Protein AF-A0A5E4GGN7-F1 (afdb_monomer_lite)

Foldseek 3Di:
DPVVVVVVVVVVVVLVVVLVVVCVVPVHCSVVCSVVSVVCQQQDQDQQQRDGVVCLVQLDHDDDPVCVVVPDPCRVVDDPVVVVVVSVVSVVCSVVSVVSSVVSNVVPDD

Structure (mmCIF, N/CA/C/O backbone):
data_AF-A0A5E4GGN7-F1
#
_entry.id   AF-A0A5E4GGN7-F1
#
loop_
_atom_site.group_PDB
_atom_site.id
_atom_site.type_symbol
_atom_site.label_atom_id
_atom_site.label_alt_id
_atom_site.label_comp_id
_atom_site.label_asym_id
_atom_site.label_entity_id
_atom_site.label_seq_id
_atom_site.pdbx_PDB_ins_code
_atom_site.Cartn_x
_atom_site.Cartn_y
_atom_site.Cartn_z
_atom_site.occupancy
_atom_site.B_iso_or_equiv
_atom_site.auth_seq_id
_atom_site.auth_comp_id
_atom_site.auth_asym_id
_atom_site.auth_atom_id
_atom_site.pdbx_PDB_model_num
ATOM 1 N N . HIS A 1 1 ? 18.682 1.399 17.037 1.00 49.50 1 HIS A N 1
ATOM 2 C CA . HIS A 1 1 ? 17.902 2.011 15.940 1.00 49.50 1 HIS A CA 1
ATOM 3 C C . HIS A 1 1 ? 16.575 2.560 16.465 1.00 49.50 1 HIS A C 1
ATOM 5 O O . HIS A 1 1 ? 15.607 1.813 16.525 1.00 49.50 1 HIS A O 1
ATOM 11 N N . PRO A 1 2 ? 16.519 3.838 16.876 1.00 56.75 2 PRO A N 1
ATOM 12 C CA . PRO A 1 2 ? 15.314 4.442 17.457 1.00 56.75 2 PRO A CA 1
ATOM 13 C C . PRO A 1 2 ? 14.230 4.789 16.414 1.00 56.75 2 PRO A C 1
ATOM 15 O O . PRO A 1 2 ? 13.057 4.515 16.639 1.00 56.75 2 PRO A O 1
ATOM 18 N N . GLN A 1 3 ? 14.602 5.321 15.238 1.00 56.75 3 GLN A N 1
ATOM 19 C CA . GLN A 1 3 ? 13.638 5.766 14.212 1.00 56.75 3 GLN A CA 1
ATOM 20 C C . GLN A 1 3 ? 12.756 4.648 13.629 1.00 56.75 3 GLN A C 1
ATOM 22 O O . GLN A 1 3 ? 11.554 4.853 13.463 1.00 56.75 3 GLN A O 1
ATOM 27 N N . ALA A 1 4 ? 13.322 3.472 13.331 1.00 58.41 4 ALA A N 1
ATOM 28 C CA . ALA A 1 4 ? 12.553 2.349 12.782 1.00 58.41 4 ALA A CA 1
ATOM 29 C C . ALA A 1 4 ? 11.486 1.860 13.777 1.00 58.41 4 ALA A C 1
ATOM 31 O O . ALA A 1 4 ? 10.358 1.559 13.389 1.00 58.41 4 ALA A O 1
ATOM 32 N N . ASN A 1 5 ? 11.812 1.870 15.073 1.00 71.31 5 ASN A N 1
ATOM 33 C CA . ASN A 1 5 ? 10.869 1.520 16.129 1.00 71.31 5 ASN A CA 1
ATOM 34 C C . ASN A 1 5 ? 9.719 2.531 16.209 1.00 71.31 5 ASN A C 1
ATOM 36 O O . ASN A 1 5 ? 8.561 2.133 16.263 1.00 71.31 5 ASN A O 1
ATOM 40 N N . ASN A 1 6 ? 10.020 3.826 16.098 1.00 76.31 6 ASN A N 1
ATOM 41 C CA . ASN A 1 6 ? 9.006 4.883 16.126 1.00 76.31 6 ASN A CA 1
ATOM 42 C C . ASN A 1 6 ? 8.009 4.778 14.956 1.00 76.31 6 ASN A C 1
ATOM 44 O O . ASN A 1 6 ? 6.808 4.986 15.141 1.00 76.31 6 ASN A O 1
ATOM 48 N N . GLN A 1 7 ? 8.474 4.423 13.751 1.00 74.25 7 GLN A N 1
ATOM 49 C CA . GLN A 1 7 ? 7.587 4.183 12.604 1.00 74.25 7 GLN A CA 1
ATOM 50 C C . GLN A 1 7 ? 6.692 2.958 12.830 1.00 74.25 7 GLN A C 1
ATOM 52 O O . GLN A 1 7 ? 5.478 3.037 12.631 1.00 74.25 7 GLN A O 1
ATOM 57 N N . VAL A 1 8 ? 7.263 1.847 13.307 1.00 76.44 8 VAL A N 1
ATOM 58 C CA . VAL A 1 8 ? 6.506 0.631 13.648 1.00 76.44 8 VAL A CA 1
ATOM 59 C C . VAL A 1 8 ? 5.475 0.914 14.745 1.00 76.44 8 VAL A C 1
ATOM 61 O O . VAL A 1 8 ? 4.331 0.469 14.654 1.00 76.44 8 VAL A O 1
ATOM 64 N N . GLU A 1 9 ? 5.823 1.710 15.754 1.00 82.69 9 GLU A N 1
ATOM 65 C CA . GLU A 1 9 ? 4.908 2.144 16.811 1.00 82.69 9 GLU A CA 1
ATOM 66 C C . GLU A 1 9 ? 3.756 3.001 16.275 1.00 82.69 9 GLU A C 1
ATOM 68 O O . GLU A 1 9 ? 2.602 2.788 16.662 1.00 82.69 9 GLU A O 1
ATOM 73 N N . ALA A 1 10 ? 4.029 3.925 15.348 1.00 83.06 10 ALA A N 1
ATOM 74 C CA . ALA A 1 10 ? 3.001 4.740 14.705 1.00 83.06 10 ALA A CA 1
ATOM 75 C C . ALA A 1 10 ? 2.018 3.880 13.889 1.00 83.06 10 ALA A C 1
ATOM 77 O O . ALA A 1 10 ? 0.799 4.049 14.014 1.00 83.06 10 ALA A O 1
ATOM 78 N N . VAL A 1 11 ? 2.528 2.907 13.123 1.00 80.25 11 VAL A N 1
ATOM 79 C CA .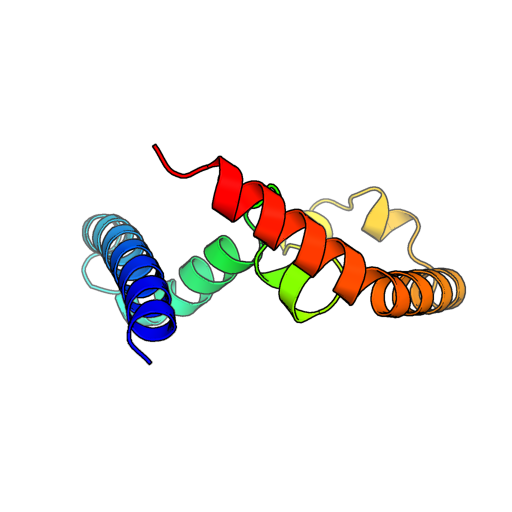 VAL A 1 11 ? 1.706 1.933 12.384 1.00 80.25 11 VAL A CA 1
ATOM 80 C C . VAL A 1 11 ? 0.878 1.083 13.347 1.00 80.25 11 VAL A C 1
ATOM 82 O O . VAL A 1 11 ? -0.338 0.979 13.187 1.00 80.25 11 VAL A O 1
ATOM 85 N N . ASN A 1 12 ? 1.492 0.553 14.406 1.00 83.62 12 ASN A N 1
ATOM 86 C CA . ASN A 1 12 ? 0.800 -0.231 15.429 1.00 83.62 12 ASN A CA 1
ATOM 87 C C . ASN A 1 12 ? -0.309 0.574 16.115 1.00 83.62 12 ASN A C 1
ATOM 89 O O . ASN A 1 12 ? -1.388 0.045 16.386 1.00 83.62 12 ASN A O 1
ATOM 93 N N . LYS A 1 13 ? -0.080 1.863 16.380 1.00 88.38 13 LYS A N 1
ATOM 94 C CA . LYS A 1 13 ? -1.080 2.759 16.971 1.00 88.38 13 LYS A CA 1
ATOM 95 C C . LYS A 1 13 ? -2.252 3.000 16.023 1.00 88.38 13 LYS A C 1
ATOM 97 O O . LYS A 1 13 ? -3.398 2.987 16.475 1.00 88.38 13 LYS A O 1
ATOM 102 N N . LEU A 1 14 ? -1.990 3.194 14.730 1.00 86.62 14 LEU A N 1
ATOM 103 C CA . LEU A 1 14 ? -3.040 3.325 13.721 1.00 86.62 14 LEU A CA 1
ATOM 104 C C . LEU A 1 14 ? -3.856 2.033 13.598 1.00 86.62 14 LEU A C 1
ATOM 106 O O . LEU A 1 14 ? -5.079 2.091 13.687 1.00 86.62 14 LEU A O 1
ATOM 110 N N . LEU A 1 15 ? -3.196 0.877 13.484 1.00 82.75 15 LEU A N 1
ATOM 111 C CA . LEU A 1 15 ? -3.863 -0.426 13.413 1.00 82.75 15 LEU A CA 1
ATOM 112 C C . LEU A 1 15 ? -4.739 -0.672 14.641 1.00 82.75 15 LEU A C 1
ATOM 114 O O . LEU A 1 15 ? -5.912 -1.003 14.497 1.00 82.75 15 LEU A O 1
ATOM 118 N N . LYS A 1 16 ? -4.217 -0.427 15.849 1.00 82.56 16 LYS A N 1
ATOM 119 C CA . LYS A 1 16 ? -4.993 -0.534 17.094 1.00 82.56 16 LYS A CA 1
ATOM 120 C C . LYS A 1 16 ? -6.229 0.369 17.088 1.00 82.56 16 LYS A C 1
ATOM 122 O O . LYS A 1 16 ? -7.286 -0.065 17.535 1.00 82.56 16 LYS A O 1
ATOM 127 N N . ARG A 1 17 ? -6.126 1.605 16.584 1.00 86.19 17 ARG A N 1
ATOM 128 C CA . ARG A 1 17 ? -7.270 2.533 16.483 1.00 86.19 17 ARG A CA 1
ATOM 129 C C . ARG A 1 17 ? -8.325 2.033 15.501 1.00 86.19 17 ARG A C 1
ATOM 131 O O . ARG A 1 17 ? -9.500 2.017 15.859 1.00 86.19 17 ARG A O 1
ATOM 138 N N . THR A 1 18 ? -7.918 1.608 14.306 1.00 82.00 18 THR A N 1
ATOM 139 C CA . THR A 1 18 ? -8.843 1.075 13.296 1.00 82.00 18 THR A CA 1
ATOM 140 C C . THR A 1 18 ? -9.529 -0.188 13.808 1.00 82.00 18 THR A C 1
ATOM 142 O O . THR A 1 18 ? -10.751 -0.268 13.784 1.00 82.00 18 THR A O 1
ATOM 145 N N . LEU A 1 19 ? -8.768 -1.120 14.391 1.00 78.44 19 LEU A N 1
ATOM 146 C CA . LEU A 1 19 ? -9.312 -2.334 15.002 1.00 78.44 19 LEU A CA 1
ATOM 147 C C . LEU A 1 19 ? -10.284 -2.023 16.137 1.00 78.44 19 LEU A C 1
ATOM 149 O O . LEU A 1 19 ? -11.330 -2.652 16.209 1.00 78.44 19 LEU A O 1
ATOM 153 N N . LYS A 1 20 ? -9.977 -1.053 17.008 1.00 79.56 20 LYS A N 1
ATOM 154 C CA . LYS A 1 20 ? -10.887 -0.653 18.088 1.00 79.56 20 LYS A CA 1
ATOM 155 C C . LYS A 1 20 ? -12.204 -0.106 17.534 1.00 79.56 20 LYS A C 1
ATOM 157 O O . LYS A 1 20 ? -13.257 -0.485 18.025 1.00 79.56 20 LYS A O 1
ATOM 162 N N . LYS A 1 21 ? -12.158 0.736 16.497 1.00 80.56 21 LYS A N 1
ATOM 163 C CA . LYS A 1 21 ? -13.364 1.272 15.847 1.00 80.56 21 LYS A CA 1
ATOM 164 C C . LYS A 1 21 ? -14.248 0.153 15.279 1.00 80.56 21 LYS A C 1
ATOM 166 O O . LYS A 1 21 ? -15.455 0.160 15.489 1.00 80.56 21 LYS A O 1
ATOM 171 N N . GLU A 1 22 ? -13.635 -0.829 14.626 1.00 73.38 22 GLU A N 1
ATOM 172 C CA . GLU A 1 22 ? -14.329 -2.004 14.086 1.00 73.38 22 GLU A CA 1
ATOM 173 C C . GLU A 1 22 ? -14.820 -2.972 15.186 1.00 73.38 22 GLU A C 1
ATOM 175 O O . GLU A 1 22 ? -15.869 -3.603 15.057 1.00 73.38 22 GLU A O 1
ATOM 180 N N . LEU A 1 23 ? -14.094 -3.068 16.305 1.00 70.25 23 LEU A N 1
ATOM 181 C CA . LEU A 1 23 ? -14.440 -3.890 17.469 1.00 70.25 23 LEU A CA 1
ATOM 182 C C . LEU A 1 23 ? -15.718 -3.402 18.161 1.00 70.25 23 LEU A C 1
ATOM 184 O O . LEU A 1 23 ? -16.573 -4.230 18.479 1.00 70.25 23 LEU A O 1
ATOM 188 N N . GLU A 1 24 ? -15.847 -2.084 18.354 1.00 72.88 24 GLU A N 1
ATOM 189 C CA . GLU A 1 24 ? -17.072 -1.449 18.866 1.00 72.88 24 GLU A CA 1
ATOM 190 C C . GLU A 1 24 ? -18.261 -1.723 17.932 1.00 72.88 24 GLU A C 1
ATOM 192 O O . GLU A 1 24 ? -19.374 -1.977 18.389 1.00 72.88 24 GLU A O 1
ATOM 197 N N . ALA A 1 25 ? -18.021 -1.761 16.617 1.00 69.06 25 ALA A N 1
ATOM 198 C CA . ALA A 1 25 ? -19.054 -2.052 15.628 1.00 69.06 25 ALA A CA 1
ATOM 199 C C . ALA A 1 25 ? -19.462 -3.541 15.574 1.00 69.06 25 ALA A C 1
ATOM 201 O O . ALA A 1 25 ? -20.610 -3.844 15.246 1.00 69.06 25 ALA A O 1
ATOM 202 N N . LYS A 1 26 ? -18.556 -4.488 15.884 1.00 67.81 26 LYS A N 1
ATOM 203 C CA . LYS A 1 26 ? -18.775 -5.938 15.667 1.00 67.81 26 LYS A CA 1
ATOM 204 C C . LYS A 1 26 ? -18.583 -6.855 16.891 1.00 67.81 26 LYS A C 1
ATOM 206 O O . LYS A 1 26 ? -18.315 -8.044 16.718 1.00 67.81 26 LYS A O 1
ATOM 211 N N . LYS A 1 27 ? -18.760 -6.357 18.124 1.00 70.38 27 LYS A N 1
ATOM 212 C CA . LYS A 1 27 ? -18.841 -7.154 19.380 1.00 70.38 27 LYS A CA 1
ATOM 213 C C . LYS A 1 27 ? -17.749 -8.236 19.556 1.00 70.38 27 LYS A C 1
ATOM 215 O O . LYS A 1 27 ? -18.058 -9.369 19.917 1.00 70.38 27 LYS A O 1
ATOM 220 N N . GLY A 1 28 ? -16.471 -7.936 19.314 1.00 68.62 28 GLY A N 1
ATOM 221 C CA . GLY A 1 28 ? -15.387 -8.891 19.636 1.00 68.62 28 GLY A CA 1
ATOM 222 C C . GLY A 1 28 ? -14.724 -9.620 18.461 1.00 68.62 28 GLY A C 1
ATOM 223 O O . GLY A 1 28 ? -13.781 -10.374 18.680 1.00 68.62 28 GLY A O 1
ATOM 224 N N . ALA A 1 29 ? -15.150 -9.397 17.215 1.00 77.44 29 ALA A N 1
ATOM 225 C CA . ALA A 1 29 ? -14.668 -10.141 16.041 1.00 77.44 29 ALA A CA 1
ATOM 226 C C . ALA A 1 29 ? -13.292 -9.695 15.480 1.00 77.44 29 ALA A C 1
ATOM 228 O O . ALA A 1 29 ? -13.038 -9.851 14.285 1.00 77.44 29 ALA A O 1
ATOM 229 N N . TRP A 1 30 ? -12.393 -9.143 16.304 1.00 75.31 30 TRP A N 1
ATOM 230 C CA . TRP A 1 30 ? -11.145 -8.514 15.834 1.00 75.31 30 TRP A CA 1
ATOM 231 C C . TRP A 1 30 ? -10.263 -9.439 14.988 1.00 75.31 30 TRP A C 1
ATOM 233 O O . TRP A 1 30 ? -9.693 -8.988 14.002 1.00 75.31 30 TRP A O 1
ATOM 243 N N . SER A 1 31 ? -10.173 -10.728 15.324 1.00 80.00 31 SER A N 1
ATOM 244 C CA . SER A 1 31 ? -9.366 -11.696 14.571 1.00 80.00 31 SER A CA 1
ATOM 245 C C . SER A 1 31 ? -9.912 -11.942 13.164 1.00 80.00 31 SER A C 1
ATOM 247 O O . SER A 1 31 ? -9.139 -12.188 12.244 1.00 80.00 31 SER A O 1
ATOM 249 N N . LYS A 1 32 ? -11.233 -11.815 12.982 1.00 82.25 32 LYS A N 1
ATOM 250 C CA . LYS A 1 32 ? -11.894 -11.918 11.675 1.00 82.25 32 LYS A CA 1
ATOM 251 C C . LYS A 1 32 ? -11.709 -10.651 10.838 1.00 82.25 32 LYS A C 1
ATOM 253 O O . LYS A 1 32 ? -11.607 -10.750 9.626 1.00 82.25 32 LYS A O 1
ATOM 258 N N . LEU A 1 33 ? -11.632 -9.482 11.479 1.00 83.12 33 LEU A N 1
ATOM 259 C CA . LEU A 1 33 ? -11.499 -8.181 10.804 1.00 83.12 33 LEU A CA 1
ATOM 260 C C . LEU A 1 33 ? -10.044 -7.752 10.584 1.00 83.12 33 LEU A C 1
ATOM 262 O O . LEU A 1 33 ? -9.771 -6.896 9.748 1.00 83.12 33 LEU A O 1
ATOM 266 N N . LEU A 1 34 ? -9.091 -8.338 11.309 1.00 84.00 34 LEU A N 1
ATOM 267 C CA . LEU A 1 34 ? -7.675 -7.998 11.194 1.00 84.00 34 LEU A CA 1
ATOM 268 C C . LEU A 1 34 ? -7.135 -8.120 9.756 1.00 84.00 34 LEU A C 1
ATOM 270 O O . LEU A 1 34 ? -6.464 -7.182 9.320 1.00 84.00 34 LEU A O 1
ATOM 274 N N . PRO A 1 35 ? -7.430 -9.189 8.990 1.00 87.12 35 PRO A N 1
ATOM 275 C CA . PRO A 1 35 ? -7.010 -9.273 7.593 1.00 87.12 35 PRO A CA 1
ATOM 276 C C . PRO A 1 35 ? -7.583 -8.140 6.733 1.00 87.12 35 PRO A C 1
ATOM 278 O O . PRO A 1 35 ? -6.849 -7.550 5.943 1.00 87.12 35 PRO A O 1
ATOM 281 N N . GLU A 1 36 ? -8.857 -7.788 6.925 1.00 84.75 36 GLU A N 1
ATOM 282 C CA . GLU A 1 36 ? -9.532 -6.716 6.181 1.00 84.75 36 GLU A CA 1
ATOM 283 C C . GLU A 1 36 ? -8.919 -5.344 6.493 1.00 84.75 36 GLU A C 1
ATOM 285 O O . GLU A 1 36 ? -8.599 -4.576 5.587 1.00 84.75 36 GLU A O 1
ATOM 290 N N . VAL A 1 37 ? -8.668 -5.058 7.774 1.00 86.31 37 VAL A N 1
ATOM 291 C CA . VAL A 1 37 ? -8.037 -3.805 8.215 1.00 86.31 37 VAL A CA 1
ATOM 292 C C . VAL A 1 37 ? -6.605 -3.689 7.694 1.00 86.31 37 VAL A C 1
ATOM 294 O O . VAL A 1 37 ? -6.195 -2.615 7.249 1.00 86.31 37 VAL A O 1
ATOM 297 N N . LEU A 1 38 ? -5.836 -4.780 7.718 1.00 88.69 38 LEU A N 1
ATOM 298 C CA . LEU A 1 38 ? -4.489 -4.803 7.148 1.00 88.69 38 LEU A CA 1
ATOM 299 C C . LEU A 1 38 ? -4.518 -4.606 5.631 1.00 88.69 38 LEU A C 1
ATOM 301 O O . LEU A 1 38 ? -3.668 -3.892 5.099 1.00 88.69 38 LEU A O 1
ATOM 305 N N . TRP A 1 39 ? -5.491 -5.199 4.939 1.00 89.31 39 TRP A N 1
ATOM 306 C CA . TRP A 1 39 ? -5.666 -5.023 3.501 1.00 89.31 39 TRP A CA 1
ATOM 307 C C . TRP A 1 39 ? -5.999 -3.573 3.147 1.00 89.31 39 TRP A C 1
ATOM 309 O O . TRP A 1 39 ? -5.310 -2.968 2.325 1.00 89.31 39 TRP A O 1
ATOM 319 N N . ALA A 1 40 ? -6.977 -2.980 3.835 1.00 89.81 40 ALA A N 1
ATOM 320 C CA . ALA A 1 40 ? -7.316 -1.571 3.686 1.00 89.81 40 ALA A CA 1
ATOM 321 C C . ALA A 1 40 ? -6.105 -0.677 3.982 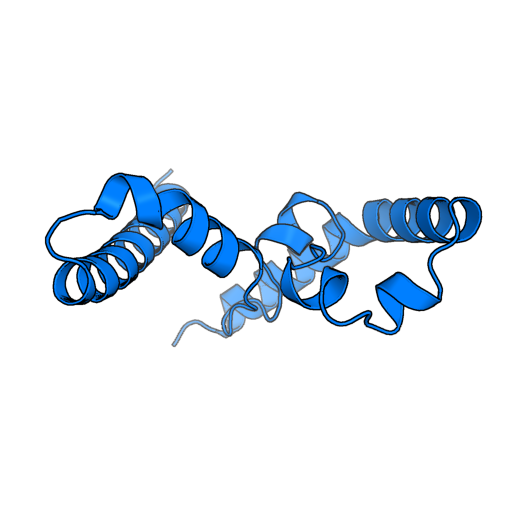1.00 89.81 40 ALA A C 1
ATOM 323 O O . ALA A 1 40 ? -5.824 0.257 3.234 1.00 89.81 40 ALA A O 1
ATOM 324 N N . TYR A 1 41 ? -5.324 -0.990 5.025 1.00 90.25 41 TYR A N 1
ATOM 325 C CA . TYR A 1 41 ? -4.104 -0.245 5.317 1.00 90.25 41 TYR A CA 1
ATOM 326 C C . TYR A 1 41 ? -3.087 -0.326 4.165 1.00 90.25 41 TYR A C 1
ATOM 328 O O . TYR A 1 41 ? -2.494 0.685 3.793 1.00 90.25 41 TYR A O 1
ATOM 336 N N . ARG A 1 42 ? -2.891 -1.504 3.574 1.00 91.88 42 ARG A N 1
ATOM 337 C CA . ARG A 1 42 ? -1.929 -1.696 2.481 1.00 91.88 42 ARG A CA 1
ATOM 338 C C . ARG A 1 42 ? -2.352 -1.015 1.178 1.00 91.88 42 ARG A C 1
ATOM 340 O 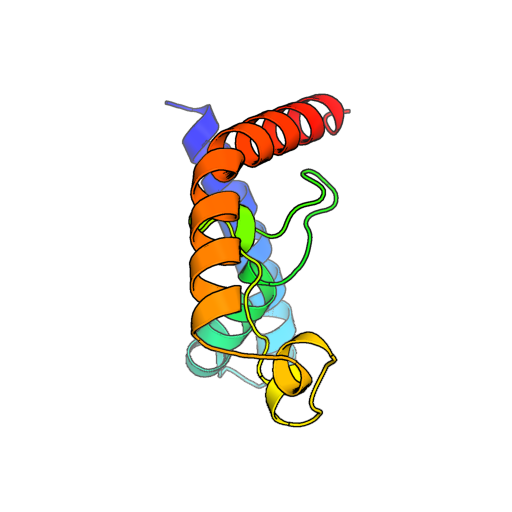O . ARG A 1 42 ? -1.474 -0.535 0.476 1.00 91.88 42 ARG A O 1
ATOM 347 N N . CYS A 1 43 ? -3.652 -0.930 0.897 1.00 92.00 43 CYS A N 1
ATOM 348 C CA . CYS A 1 43 ? -4.185 -0.411 -0.372 1.00 92.00 43 CYS A CA 1
ATOM 349 C C . CYS A 1 43 ? -4.687 1.043 -0.304 1.00 92.00 43 CYS A C 1
ATOM 351 O O . CYS A 1 43 ? -5.275 1.526 -1.263 1.00 92.00 43 CYS A O 1
ATOM 353 N N . THR A 1 44 ? -4.520 1.735 0.829 1.00 91.38 44 THR A N 1
ATOM 354 C CA . THR A 1 44 ? -4.920 3.148 0.969 1.00 91.38 44 THR A CA 1
ATOM 355 C C . THR A 1 44 ? -3.694 4.046 0.927 1.00 91.38 44 THR A C 1
ATOM 357 O O . THR A 1 44 ? -2.743 3.823 1.685 1.00 91.38 44 THR A O 1
ATOM 360 N N . GLU A 1 45 ? -3.751 5.083 0.090 1.00 92.56 45 GLU A N 1
ATOM 361 C CA . GLU A 1 45 ? -2.710 6.102 -0.030 1.00 92.56 45 GLU A CA 1
ATOM 362 C C . GLU A 1 45 ? -2.471 6.796 1.317 1.00 92.56 45 GLU A C 1
ATOM 364 O O . GLU A 1 45 ? -3.398 7.090 2.082 1.00 92.56 45 GLU A O 1
ATOM 369 N N . ARG A 1 46 ? -1.203 7.047 1.640 1.00 92.38 46 ARG A N 1
ATOM 370 C CA . ARG A 1 46 ? -0.824 7.778 2.849 1.00 92.38 46 ARG A CA 1
ATOM 371 C C . ARG A 1 46 ? -0.568 9.229 2.496 1.00 92.38 46 ARG A C 1
ATOM 373 O O . ARG A 1 46 ? 0.328 9.513 1.717 1.00 92.38 46 ARG A O 1
ATOM 380 N N . THR A 1 47 ? -1.251 10.153 3.165 1.00 89.31 47 THR A N 1
ATOM 381 C CA . THR A 1 47 ? -1.041 11.602 2.980 1.00 89.31 47 THR A CA 1
ATOM 382 C C . THR A 1 47 ? 0.415 12.033 3.166 1.00 89.31 47 THR A C 1
ATOM 384 O O . THR A 1 47 ? 0.859 12.980 2.527 1.00 89.31 47 THR A O 1
ATOM 387 N N . SER A 1 48 ? 1.163 11.324 4.015 1.00 87.50 48 SER A N 1
ATOM 388 C CA . SER A 1 48 ? 2.570 11.599 4.299 1.00 87.50 48 SER A CA 1
ATOM 389 C C . SER A 1 48 ? 3.534 11.170 3.194 1.00 87.50 48 SER A C 1
ATOM 391 O O . SER A 1 48 ? 4.606 11.745 3.090 1.00 87.50 48 SER A O 1
ATOM 393 N N . THR A 1 49 ? 3.204 10.146 2.403 1.00 90.50 49 THR A N 1
ATOM 394 C CA . THR A 1 49 ? 4.093 9.626 1.342 1.00 90.50 49 THR A CA 1
ATOM 395 C C . THR A 1 49 ? 3.522 9.802 -0.062 1.00 90.50 49 THR A C 1
ATOM 397 O O . THR A 1 49 ? 4.278 9.697 -1.021 1.00 90.50 49 THR A O 1
ATOM 400 N N . ARG A 1 50 ? 2.216 10.085 -0.172 1.00 91.94 50 ARG A N 1
ATOM 401 C CA . ARG A 1 50 ? 1.401 10.101 -1.402 1.00 91.94 50 ARG A CA 1
ATOM 402 C C . ARG A 1 50 ? 1.383 8.783 -2.174 1.00 91.94 50 ARG A C 1
ATOM 404 O O . ARG A 1 50 ? 1.129 8.743 -3.366 1.00 91.94 50 ARG A O 1
ATOM 411 N N . GLU A 1 51 ? 1.665 7.699 -1.464 1.00 92.94 51 GLU A N 1
ATOM 412 C CA . GLU A 1 51 ? 1.825 6.355 -2.016 1.00 92.94 51 GLU A CA 1
ATOM 413 C C . GLU A 1 51 ? 1.095 5.349 -1.126 1.00 92.94 51 GLU A C 1
ATOM 415 O O . GLU A 1 51 ? 0.881 5.601 0.073 1.00 92.94 51 GLU A O 1
ATOM 420 N N . THR A 1 52 ? 0.726 4.193 -1.678 1.00 94.56 52 THR A N 1
ATOM 421 C CA . THR A 1 52 ? 0.197 3.088 -0.875 1.00 94.56 52 THR A CA 1
ATOM 422 C C . THR A 1 52 ? 1.344 2.272 -0.262 1.00 94.56 52 THR A C 1
ATOM 424 O O . THR A 1 52 ? 2.398 2.091 -0.872 1.00 94.56 52 THR A O 1
ATOM 427 N N . PRO A 1 53 ? 1.191 1.715 0.955 1.00 94.19 53 PRO A N 1
ATOM 428 C CA . PRO A 1 53 ? 2.211 0.816 1.498 1.00 94.19 53 PRO A CA 1
ATOM 429 C C . PRO A 1 53 ? 2.462 -0.423 0.623 1.00 94.19 53 PRO A C 1
ATOM 431 O O . PRO A 1 53 ? 3.553 -0.987 0.666 1.00 94.19 53 PRO A O 1
ATOM 434 N N . TYR A 1 54 ? 1.462 -0.865 -0.150 1.00 93.00 54 TYR A N 1
ATOM 435 C CA . TYR A 1 54 ? 1.609 -1.982 -1.079 1.00 93.00 54 TYR A CA 1
ATOM 436 C C . TYR A 1 54 ? 2.492 -1.614 -2.283 1.00 93.00 54 TYR A C 1
ATOM 438 O O . TYR A 1 54 ? 3.410 -2.381 -2.587 1.00 93.00 54 TYR A O 1
ATOM 446 N N . SER A 1 55 ? 2.296 -0.439 -2.904 1.00 93.50 55 SER A N 1
ATOM 447 C CA . SER A 1 55 ? 3.133 0.018 -4.026 1.00 93.50 55 SER A CA 1
ATOM 448 C C . SER A 1 55 ? 4.600 0.155 -3.622 1.00 93.50 55 SER A C 1
ATOM 450 O O . SER A 1 55 ? 5.482 -0.326 -4.326 1.00 93.50 55 SER A O 1
ATOM 452 N N . LEU A 1 56 ? 4.881 0.684 -2.429 1.00 93.62 56 LEU A N 1
ATOM 453 C CA . LEU A 1 56 ? 6.253 0.817 -1.921 1.00 93.62 56 LEU A CA 1
ATOM 454 C C . LEU A 1 56 ? 6.932 -0.529 -1.620 1.00 93.62 56 LEU A C 1
ATOM 456 O O . LEU A 1 56 ? 8.163 -0.638 -1.671 1.00 93.62 56 LEU A O 1
ATOM 460 N N . ALA A 1 57 ? 6.156 -1.566 -1.302 1.00 91.00 57 ALA A N 1
ATOM 461 C CA . ALA A 1 57 ? 6.681 -2.903 -1.048 1.00 91.00 57 ALA A CA 1
ATOM 462 C C . ALA A 1 57 ? 6.940 -3.680 -2.349 1.00 91.00 57 ALA A C 1
ATOM 464 O O . ALA A 1 57 ? 7.991 -4.309 -2.473 1.00 91.00 57 ALA A O 1
ATOM 465 N N . PHE A 1 58 ? 6.009 -3.617 -3.306 1.00 88.69 58 PHE A N 1
ATOM 466 C CA . PHE A 1 58 ? 5.969 -4.516 -4.466 1.00 88.69 58 PHE A CA 1
ATOM 467 C C . PHE A 1 58 ? 6.109 -3.823 -5.830 1.00 88.69 58 PHE A C 1
ATOM 469 O O . PHE A 1 58 ? 6.086 -4.500 -6.853 1.00 88.69 58 PHE A O 1
ATOM 476 N N . GLY A 1 59 ? 6.231 -2.497 -5.872 1.00 89.06 59 GLY A N 1
ATOM 477 C CA . GLY A 1 59 ? 6.387 -1.710 -7.101 1.00 89.06 59 GLY A CA 1
ATOM 478 C C . GLY A 1 59 ? 5.095 -1.409 -7.855 1.00 89.06 59 GLY A C 1
ATOM 479 O O . GLY A 1 59 ? 5.096 -0.572 -8.751 1.00 89.06 59 GLY A O 1
ATOM 480 N N . VAL A 1 60 ? 3.980 -2.048 -7.502 1.00 91.06 60 VAL A N 1
ATOM 481 C CA . VAL A 1 60 ? 2.696 -1.906 -8.201 1.00 91.06 60 VAL A CA 1
ATOM 482 C C . VAL A 1 60 ? 1.542 -1.778 -7.224 1.00 91.06 60 VAL A C 1
ATOM 484 O O . VAL A 1 60 ? 1.614 -2.282 -6.108 1.00 91.06 60 VAL A O 1
ATOM 487 N N . GLU A 1 61 ? 0.454 -1.149 -7.660 1.00 91.00 61 GLU A N 1
ATOM 488 C CA . GLU A 1 61 ? -0.780 -1.070 -6.881 1.00 91.00 61 GLU A CA 1
ATOM 489 C C . GLU A 1 61 ? -1.502 -2.416 -6.800 1.00 91.00 61 GLU A C 1
ATOM 491 O O . GLU A 1 61 ? -1.651 -3.126 -7.802 1.00 91.00 61 GLU A O 1
ATOM 496 N N . ALA A 1 62 ? -2.027 -2.737 -5.617 1.00 90.44 62 ALA A N 1
ATOM 497 C CA . ALA A 1 62 ? -2.862 -3.918 -5.439 1.00 90.44 62 ALA A CA 1
ATOM 498 C C . ALA A 1 62 ? -4.135 -3.817 -6.299 1.00 90.44 62 ALA A C 1
ATOM 500 O O . ALA A 1 62 ? -4.652 -2.728 -6.559 1.00 90.44 62 ALA A O 1
ATOM 501 N N . ILE A 1 63 ? -4.656 -4.964 -6.738 1.00 87.50 63 ILE A N 1
ATOM 502 C CA . ILE A 1 63 ? -6.029 -5.041 -7.247 1.00 87.50 63 ILE A C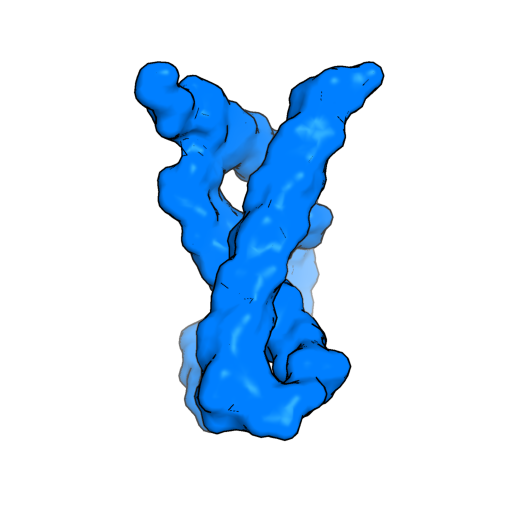A 1
ATOM 503 C C . ILE A 1 63 ? -6.932 -5.249 -6.038 1.00 87.50 63 ILE A C 1
ATOM 505 O O . ILE A 1 63 ? -6.810 -6.259 -5.339 1.00 87.50 63 ILE A O 1
ATOM 509 N N . ILE A 1 64 ? -7.816 -4.295 -5.756 1.00 85.69 64 ILE A N 1
ATOM 510 C CA . ILE A 1 64 ? -8.742 -4.428 -4.625 1.00 85.69 64 ILE A CA 1
ATOM 511 C C . ILE A 1 64 ? -9.948 -5.291 -5.034 1.00 85.69 64 ILE A C 1
ATOM 513 O O . ILE A 1 64 ? -10.391 -5.217 -6.179 1.00 85.69 64 ILE A O 1
ATOM 517 N N . PRO A 1 65 ? -10.533 -6.091 -4.120 1.00 81.25 65 PRO A N 1
ATOM 518 C CA . PRO A 1 65 ? -11.622 -7.014 -4.460 1.00 81.25 65 PRO A CA 1
ATOM 519 C C . PRO A 1 65 ? -12.818 -6.368 -5.177 1.00 81.25 65 PRO A C 1
ATOM 521 O O . PRO A 1 65 ? -13.447 -6.999 -6.024 1.00 81.25 65 PRO A O 1
ATOM 524 N N . VAL A 1 66 ? -13.112 -5.097 -4.885 1.00 83.25 66 VAL A N 1
ATOM 525 C CA . VAL A 1 66 ? -14.189 -4.360 -5.562 1.00 83.25 66 VAL A CA 1
ATOM 526 C C . VAL A 1 66 ? -13.911 -4.140 -7.052 1.00 83.25 66 VAL A C 1
ATOM 528 O O . VAL A 1 66 ? -14.855 -4.166 -7.829 1.00 83.25 66 VAL A O 1
ATOM 531 N N . GLU A 1 67 ? -12.649 -4.018 -7.480 1.00 83.81 67 GLU A N 1
ATOM 532 C CA . GLU A 1 67 ? -12.296 -3.903 -8.906 1.00 83.81 67 GLU A CA 1
ATOM 533 C C . GLU A 1 67 ? -12.550 -5.200 -9.676 1.00 83.81 67 GLU A C 1
ATOM 535 O O . GLU A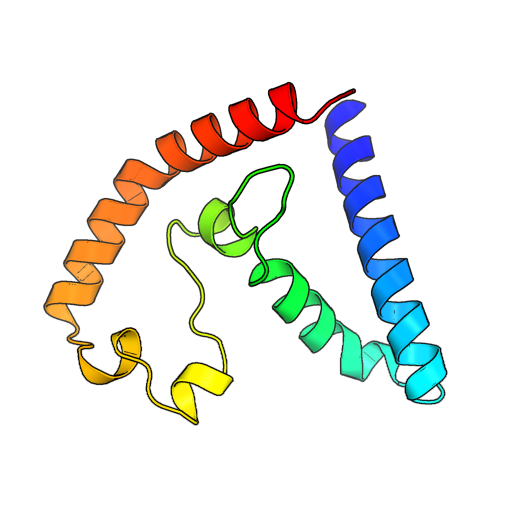 1 67 ? -12.709 -5.166 -10.890 1.00 83.81 67 GLU A O 1
ATOM 540 N N . VAL A 1 68 ? -12.579 -6.345 -8.989 1.00 81.81 68 VAL A N 1
ATOM 541 C CA . VAL A 1 68 ? -12.903 -7.640 -9.603 1.00 81.81 68 VAL A CA 1
ATOM 542 C C . VAL A 1 68 ? -14.416 -7.799 -9.739 1.00 81.81 68 VAL A C 1
ATOM 544 O O . VAL A 1 68 ? -14.896 -8.257 -10.771 1.00 81.81 68 VAL A O 1
ATOM 547 N N . GLY A 1 69 ? -15.174 -7.400 -8.711 1.00 86.31 69 GLY A N 1
ATOM 548 C CA . GLY A 1 69 ? -16.641 -7.420 -8.745 1.00 86.31 69 GLY A CA 1
ATOM 549 C C . GLY A 1 69 ? -17.247 -6.354 -9.666 1.00 86.31 69 GLY A C 1
ATOM 550 O O . GLY A 1 69 ? -18.297 -6.580 -10.261 1.00 86.31 69 GLY A O 1
ATOM 551 N N . VAL A 1 70 ? -16.574 -5.209 -9.804 1.00 89.94 70 VAL A N 1
ATOM 552 C CA . VAL A 1 70 ? -16.910 -4.116 -10.724 1.00 89.94 70 VAL A CA 1
ATOM 553 C C . VAL A 1 70 ? -15.669 -3.836 -11.578 1.00 89.94 70 VAL A C 1
ATOM 555 O O . VAL A 1 70 ? -14.810 -3.058 -11.153 1.00 89.94 70 VAL A O 1
ATOM 558 N N . PRO A 1 71 ? -15.550 -4.477 -12.759 1.00 86.81 71 PRO A N 1
ATOM 559 C CA . PRO A 1 71 ? -14.340 -4.443 -13.573 1.00 86.81 71 PRO A CA 1
ATOM 560 C C . PRO A 1 71 ? -13.868 -3.020 -13.875 1.00 86.81 71 PRO A C 1
ATOM 562 O O . PRO A 1 71 ? -14.496 -2.286 -14.644 1.00 86.81 71 PRO A O 1
ATOM 565 N N . THR A 1 72 ? -12.736 -2.627 -13.289 1.00 88.50 72 THR A N 1
ATOM 566 C CA . THR A 1 72 ? -12.085 -1.358 -13.634 1.00 88.50 72 THR A CA 1
ATOM 567 C C . THR A 1 72 ? -11.381 -1.457 -14.981 1.00 88.50 72 THR A C 1
ATOM 569 O O . THR A 1 72 ? -11.181 -2.539 -15.534 1.00 88.50 72 THR A O 1
ATOM 572 N N . HIS A 1 73 ? -10.946 -0.317 -15.526 1.00 88.00 73 HIS A N 1
ATOM 573 C CA . HIS A 1 73 ? -10.155 -0.297 -16.759 1.00 88.00 73 HIS A CA 1
ATOM 574 C C . HIS A 1 73 ? -8.906 -1.197 -16.662 1.00 88.00 73 HIS A C 1
ATOM 576 O O . HIS A 1 73 ? -8.539 -1.841 -17.644 1.00 88.00 73 HIS A O 1
ATOM 582 N N . ARG A 1 74 ? -8.281 -1.284 -15.477 1.00 87.25 74 ARG A N 1
ATOM 583 C CA . ARG A 1 74 ? -7.142 -2.179 -15.211 1.00 87.25 74 ARG A CA 1
ATOM 584 C C . ARG A 1 74 ? -7.504 -3.645 -15.462 1.00 87.25 74 ARG A C 1
ATOM 586 O O . ARG A 1 74 ? -6.743 -4.346 -16.118 1.00 87.25 74 ARG A O 1
ATOM 593 N N . VAL A 1 75 ? -8.670 -4.081 -14.982 1.00 89.44 75 VAL A N 1
ATOM 594 C CA . VAL A 1 75 ? -9.168 -5.455 -15.154 1.00 89.44 75 VAL A CA 1
ATOM 595 C C . VAL A 1 75 ? -9.603 -5.703 -16.599 1.00 89.44 75 VAL A C 1
ATOM 597 O O . VAL A 1 75 ? -9.200 -6.693 -17.200 1.00 89.44 75 VAL A O 1
ATOM 600 N N . ASN A 1 76 ? -10.351 -4.773 -17.198 1.00 90.81 76 ASN A N 1
ATOM 601 C CA . ASN A 1 76 ? -10.885 -4.927 -18.557 1.00 90.81 76 ASN A CA 1
ATOM 602 C C . ASN A 1 76 ? -9.804 -4.969 -19.644 1.00 90.81 76 ASN A C 1
ATOM 604 O O . ASN A 1 76 ? -9.985 -5.621 -20.668 1.00 90.81 76 ASN A O 1
ATOM 608 N N . ARG A 1 77 ? -8.690 -4.257 -19.448 1.00 89.19 77 ARG A N 1
ATOM 609 C CA . ARG A 1 77 ? -7.598 -4.160 -20.429 1.00 89.19 77 ARG A CA 1
ATOM 610 C C . ARG A 1 77 ? -6.409 -5.061 -20.093 1.00 89.19 77 ARG A C 1
ATOM 612 O O . ARG A 1 77 ? -5.345 -4.932 -20.700 1.00 89.19 77 ARG A O 1
ATOM 619 N N . TYR A 1 78 ? -6.572 -5.958 -19.123 1.00 89.44 78 TYR A N 1
ATOM 620 C CA . TYR A 1 78 ? -5.518 -6.874 -18.723 1.00 89.44 78 TYR A CA 1
ATOM 621 C C . TYR A 1 78 ? -5.108 -7.774 -19.894 1.00 89.44 78 TYR A C 1
ATOM 623 O O . TYR A 1 78 ? -5.927 -8.473 -20.489 1.00 89.44 78 TYR A O 1
ATOM 631 N N . THR A 1 79 ? -3.810 -7.801 -20.187 1.00 93.75 79 THR A N 1
ATOM 632 C CA . THR A 1 79 ? -3.203 -8.851 -21.007 1.00 93.75 79 THR A CA 1
ATOM 633 C C . THR A 1 79 ? -1.910 -9.306 -20.334 1.00 93.75 79 THR A C 1
ATOM 635 O O . THR A 1 79 ? -1.177 -8.456 -19.817 1.00 93.75 79 THR A O 1
ATOM 638 N N . PRO A 1 80 ? -1.580 -10.612 -20.345 1.00 92.12 80 PRO A N 1
ATOM 639 C CA . PRO A 1 80 ? -0.384 -11.112 -19.670 1.00 92.12 80 PRO A CA 1
ATOM 640 C C . PRO A 1 80 ? 0.901 -10.423 -20.139 1.00 92.12 80 PRO A C 1
ATOM 642 O O . PRO A 1 80 ? 1.732 -10.049 -19.319 1.00 92.12 80 PRO A O 1
ATOM 645 N N . LYS A 1 81 ? 1.034 -10.192 -21.451 1.00 92.88 81 LYS A N 1
ATOM 646 C CA . LYS A 1 81 ? 2.217 -9.559 -22.044 1.00 92.88 81 LYS A CA 1
ATOM 647 C C . LYS A 1 81 ? 2.422 -8.129 -21.536 1.00 92.88 81 LYS A C 1
ATOM 649 O O . LYS A 1 81 ? 3.481 -7.824 -21.000 1.00 92.88 81 LYS A O 1
ATOM 654 N N . VAL A 1 82 ? 1.397 -7.281 -21.651 1.00 89.06 82 VAL A N 1
ATOM 655 C CA . VAL A 1 82 ? 1.478 -5.879 -21.209 1.00 89.06 82 VAL A CA 1
ATOM 656 C C . VAL A 1 82 ? 1.661 -5.796 -19.695 1.00 89.06 82 VAL A C 1
ATOM 658 O O . VAL A 1 82 ? 2.415 -4.957 -19.220 1.00 89.06 82 VAL A O 1
ATOM 661 N N . ASN A 1 83 ? 1.026 -6.690 -18.931 1.00 89.69 83 ASN A N 1
ATOM 662 C CA . ASN A 1 83 ? 1.195 -6.738 -17.483 1.00 89.69 83 ASN A CA 1
ATOM 663 C C . ASN A 1 83 ? 2.638 -7.071 -17.077 1.00 89.69 83 ASN A C 1
ATOM 665 O O . ASN A 1 83 ? 3.156 -6.455 -16.155 1.00 89.69 83 ASN A O 1
ATOM 669 N N . VAL A 1 84 ? 3.291 -8.024 -17.753 1.00 91.19 84 VAL A N 1
ATOM 670 C CA . VAL A 1 84 ? 4.701 -8.353 -17.487 1.00 91.19 84 VAL A CA 1
ATOM 671 C C . VAL A 1 84 ? 5.605 -7.169 -17.821 1.00 91.19 84 VAL A C 1
ATOM 673 O O . VAL A 1 84 ? 6.431 -6.800 -16.995 1.00 91.19 84 VAL A O 1
ATOM 676 N N . GLU A 1 85 ? 5.415 -6.536 -18.980 1.00 89.81 85 GLU A N 1
ATOM 677 C CA . GLU A 1 85 ? 6.197 -5.359 -19.384 1.00 89.81 85 GLU A CA 1
ATOM 678 C C . GLU A 1 85 ? 6.035 -4.196 -18.388 1.00 89.81 85 GLU A C 1
ATOM 680 O O . GLU A 1 85 ? 7.024 -3.614 -17.941 1.00 89.81 85 GLU A O 1
ATOM 685 N N . GLN A 1 86 ? 4.797 -3.899 -17.977 1.00 87.19 86 GLN A N 1
ATOM 686 C CA . GLN A 1 86 ? 4.503 -2.878 -16.968 1.00 87.19 86 GLN A CA 1
ATOM 687 C C . GLN A 1 86 ? 5.096 -3.235 -15.606 1.00 87.19 86 GLN A C 1
ATOM 689 O O . GLN A 1 86 ? 5.706 -2.382 -14.973 1.00 87.19 86 GLN A O 1
ATOM 694 N N . PHE A 1 87 ? 4.969 -4.490 -15.170 1.00 88.50 87 PHE A N 1
ATOM 695 C CA . PHE A 1 87 ? 5.537 -4.949 -13.906 1.00 88.50 87 PHE A CA 1
ATOM 696 C C . PHE A 1 87 ? 7.066 -4.831 -13.901 1.00 88.50 87 PHE A C 1
ATOM 698 O O . PHE A 1 87 ? 7.641 -4.362 -12.923 1.00 88.50 87 PHE A O 1
ATOM 705 N N . SER A 1 88 ? 7.735 -5.189 -15.001 1.00 91.69 88 SER A N 1
ATOM 706 C CA . SER A 1 88 ? 9.182 -5.012 -15.142 1.00 91.69 88 SER A CA 1
ATOM 707 C C . SER A 1 88 ? 9.594 -3.545 -15.039 1.00 91.69 88 SER A C 1
ATOM 709 O O . SER A 1 88 ? 10.540 -3.238 -14.317 1.00 91.69 88 SER A O 1
ATOM 711 N N . LEU A 1 89 ? 8.873 -2.635 -15.700 1.00 90.25 89 LEU A N 1
ATOM 712 C CA . LEU A 1 89 ? 9.132 -1.198 -15.590 1.00 90.25 89 LEU A CA 1
ATOM 713 C C . LEU A 1 89 ? 8.918 -0.695 -14.155 1.00 90.25 89 LEU A C 1
ATOM 715 O O . LEU A 1 89 ? 9.785 -0.026 -13.598 1.00 90.25 89 LEU A O 1
ATOM 719 N N . SER A 1 90 ? 7.802 -1.070 -13.534 1.00 90.88 90 SER A N 1
ATOM 720 C CA . SER A 1 90 ? 7.489 -0.750 -12.140 1.00 90.88 90 SER A CA 1
ATOM 721 C C . SER A 1 90 ? 8.569 -1.223 -11.167 1.00 90.88 90 SER A C 1
ATOM 723 O O . SER A 1 90 ? 8.925 -0.495 -10.247 1.00 90.88 90 SER A O 1
ATOM 725 N N . MET A 1 91 ? 9.141 -2.409 -11.383 1.00 91.06 91 MET A N 1
ATOM 726 C CA . MET A 1 91 ? 10.238 -2.924 -10.560 1.00 91.06 91 MET A CA 1
ATOM 727 C C . MET A 1 91 ? 11.524 -2.105 -10.698 1.00 91.06 91 MET A C 1
ATOM 729 O O . MET A 1 91 ? 12.236 -1.939 -9.711 1.00 91.06 91 MET A O 1
ATOM 733 N N . VAL A 1 92 ? 11.818 -1.581 -11.892 1.00 93.44 92 VAL A N 1
ATOM 734 C CA . VAL A 1 92 ? 12.979 -0.703 -12.116 1.00 93.44 92 VAL A CA 1
ATOM 735 C C . VAL A 1 92 ? 12.784 0.652 -11.429 1.00 93.44 92 VAL A C 1
ATOM 737 O O . VAL A 1 92 ? 13.723 1.172 -10.833 1.00 93.44 92 VAL A O 1
ATOM 740 N N . LEU A 1 93 ? 11.567 1.199 -11.465 1.00 92.06 93 LEU A N 1
ATOM 741 C CA . LEU A 1 93 ? 11.237 2.507 -10.881 1.00 92.06 93 LEU A CA 1
ATOM 742 C C . LEU A 1 93 ? 10.931 2.455 -9.374 1.00 92.06 93 LEU A C 1
ATOM 744 O O . LEU A 1 93 ? 10.815 3.494 -8.727 1.00 92.06 93 LEU A O 1
ATOM 748 N N . LEU A 1 94 ? 10.813 1.263 -8.784 1.00 93.38 94 LEU A N 1
ATOM 749 C CA . LEU A 1 94 ? 10.407 1.091 -7.387 1.00 93.38 94 LEU A CA 1
ATOM 750 C C . LEU A 1 94 ? 11.312 1.841 -6.402 1.00 93.38 94 LEU A C 1
ATOM 752 O O . LEU A 1 94 ? 10.824 2.417 -5.430 1.00 93.38 94 LEU A O 1
ATOM 756 N N . GLU A 1 95 ? 12.622 1.857 -6.644 1.00 92.56 95 GLU A N 1
ATOM 757 C CA . GLU A 1 95 ? 13.540 2.581 -5.763 1.00 92.56 95 GLU A CA 1
ATOM 758 C C . GLU A 1 95 ? 13.362 4.099 -5.877 1.00 92.56 95 GLU A C 1
ATOM 760 O O . GLU A 1 95 ? 13.350 4.794 -4.864 1.00 92.56 95 GLU A O 1
ATOM 765 N N . GLU A 1 96 ? 13.116 4.613 -7.082 1.00 92.56 96 GLU A N 1
ATOM 766 C CA . GLU A 1 96 ? 12.789 6.025 -7.289 1.00 9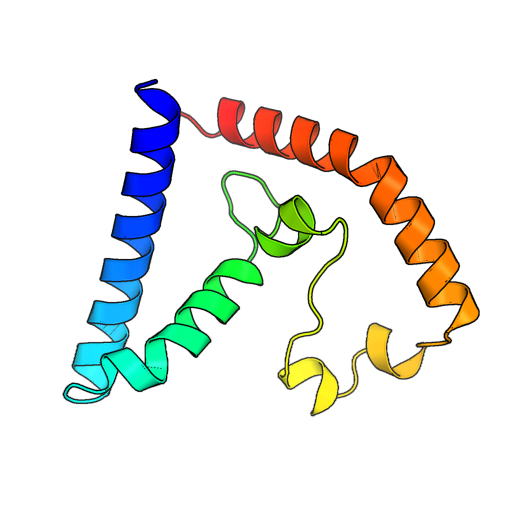2.56 96 GLU A CA 1
ATOM 767 C C . GLU A 1 96 ? 11.509 6.410 -6.537 1.00 92.56 96 GLU A C 1
ATOM 769 O O . GLU A 1 96 ? 11.494 7.393 -5.796 1.00 92.56 96 GLU A O 1
ATOM 774 N N . HIS A 1 97 ? 10.467 5.579 -6.617 1.00 91.69 97 HIS A N 1
ATOM 775 C CA . HIS A 1 97 ? 9.223 5.801 -5.878 1.00 91.69 97 HIS A CA 1
ATOM 776 C C . HIS A 1 97 ? 9.448 5.810 -4.358 1.00 91.69 97 HIS A C 1
ATOM 778 O O . HIS A 1 97 ? 8.888 6.649 -3.650 1.00 91.69 97 HIS A O 1
ATOM 784 N N . ARG A 1 98 ? 10.303 4.922 -3.831 1.00 93.75 98 ARG A N 1
ATOM 785 C CA . ARG A 1 98 ? 10.666 4.909 -2.402 1.00 93.75 98 ARG A CA 1
ATOM 786 C C . ARG A 1 98 ? 11.417 6.163 -1.984 1.00 93.75 98 ARG A C 1
ATOM 788 O O . ARG A 1 98 ? 11.136 6.697 -0.910 1.00 93.75 98 ARG A O 1
ATOM 795 N N . LEU A 1 99 ? 12.333 6.647 -2.818 1.00 94.19 99 LEU A N 1
ATOM 796 C CA . LEU A 1 99 ? 13.061 7.889 -2.568 1.00 94.19 99 LEU A CA 1
ATOM 797 C C . LEU A 1 99 ? 12.113 9.097 -2.575 1.00 94.19 99 LEU A C 1
ATOM 799 O O . LEU A 1 99 ? 12.151 9.905 -1.646 1.00 94.19 99 LEU A O 1
ATOM 803 N N . CYS A 1 100 ? 11.202 9.185 -3.548 1.00 92.69 100 CYS A N 1
ATOM 804 C CA . CYS A 1 100 ? 10.159 10.213 -3.587 1.00 92.69 100 CYS A CA 1
ATOM 805 C C . CYS A 1 100 ? 9.246 10.152 -2.355 1.00 92.69 100 CYS A C 1
ATOM 807 O O . CYS A 1 100 ? 8.987 11.175 -1.721 1.00 92.69 100 CYS A O 1
ATOM 809 N N . ALA A 1 101 ? 8.800 8.958 -1.962 1.00 92.00 101 ALA A N 1
ATOM 810 C CA . ALA A 1 101 ? 7.993 8.758 -0.762 1.00 92.00 101 ALA A CA 1
ATOM 811 C C . ALA A 1 101 ? 8.737 9.175 0.516 1.00 92.00 101 ALA A C 1
ATOM 813 O O . ALA A 1 101 ? 8.136 9.779 1.406 1.00 92.00 101 ALA A O 1
ATOM 814 N N . ALA A 1 102 ? 10.040 8.896 0.608 1.00 91.25 102 ALA A N 1
ATOM 815 C CA . ALA A 1 102 ? 10.875 9.330 1.724 1.00 91.25 102 ALA A CA 1
ATOM 816 C C . ALA A 1 102 ? 11.025 10.860 1.767 1.00 91.25 102 ALA A C 1
ATOM 818 O O . ALA A 1 102 ? 10.949 11.448 2.847 1.00 91.25 102 ALA A O 1
ATOM 819 N N . LEU A 1 103 ? 11.164 11.515 0.609 1.00 91.44 103 LEU A N 1
ATOM 820 C CA . LEU A 1 103 ? 11.196 12.975 0.505 1.00 91.44 103 LEU A CA 1
ATOM 821 C C . LEU A 1 103 ? 9.860 13.607 0.929 1.00 91.44 103 LEU A C 1
ATOM 823 O O . LEU A 1 103 ? 9.843 14.560 1.710 1.00 91.44 103 LEU A O 1
ATOM 827 N N . HIS A 1 104 ? 8.731 13.061 0.473 1.00 89.50 104 HIS A N 1
ATOM 828 C CA . HIS A 1 104 ? 7.408 13.503 0.923 1.00 89.50 104 HIS A CA 1
ATOM 829 C C . HIS A 1 104 ? 7.241 13.323 2.435 1.00 89.50 104 HIS A C 1
ATOM 831 O O . HIS A 1 104 ? 6.779 14.233 3.117 1.00 89.50 104 HIS A O 1
ATOM 837 N N . LEU A 1 105 ? 7.695 12.197 2.987 1.00 89.06 105 LEU A N 1
ATOM 838 C CA . LEU A 1 105 ? 7.613 11.946 4.424 1.00 89.06 105 LEU A CA 1
ATOM 839 C C . LEU A 1 105 ? 8.451 12.942 5.233 1.00 89.06 105 LEU A C 1
ATOM 841 O O . LEU A 1 105 ? 8.007 13.391 6.289 1.00 89.06 105 LEU A O 1
ATOM 845 N N . ALA A 1 106 ? 9.641 13.292 4.739 1.00 87.00 106 ALA A N 1
ATOM 846 C CA . ALA A 1 106 ? 10.514 14.277 5.368 1.00 87.00 106 ALA A CA 1
ATOM 847 C C . ALA A 1 106 ? 9.922 15.695 5.321 1.00 87.00 106 ALA A C 1
ATOM 849 O O . ALA A 1 106 ? 10.070 16.447 6.278 1.00 87.00 106 ALA A O 1
ATOM 850 N N . THR A 1 107 ? 9.212 16.047 4.244 1.00 84.75 107 THR A N 1
ATOM 851 C CA . THR A 1 107 ? 8.537 17.353 4.108 1.00 84.75 107 THR A CA 1
ATOM 852 C C . THR A 1 107 ? 7.193 17.423 4.839 1.00 84.75 107 THR A C 1
ATOM 854 O O . THR A 1 107 ? 6.709 18.514 5.121 1.00 84.75 107 THR A O 1
ATOM 857 N N . TYR A 1 108 ? 6.597 16.279 5.184 1.00 77.06 108 TYR A N 1
ATOM 858 C CA . TYR A 1 108 ? 5.350 16.191 5.949 1.00 77.06 108 TYR A CA 1
ATOM 859 C C . TYR A 1 108 ? 5.536 16.409 7.467 1.00 77.06 108 TYR A C 1
ATOM 861 O O . TYR A 1 108 ? 4.548 16.444 8.203 1.00 77.06 108 TYR A O 1
ATOM 869 N N . GLN A 1 109 ? 6.769 16.543 7.974 1.00 60.81 109 GLN A N 1
ATOM 870 C CA . GLN A 1 109 ? 6.983 16.868 9.388 1.00 60.81 109 GLN A CA 1
ATOM 871 C C . GLN A 1 109 ? 6.686 18.358 9.670 1.00 60.81 109 GLN A C 1
ATOM 873 O O . GLN A 1 109 ? 7.211 19.206 8.950 1.00 60.81 109 GLN A O 1
ATOM 878 N N . PRO A 1 110 ? 5.859 18.684 10.686 1.00 54.06 110 PRO A N 1
ATOM 879 C CA . PRO A 1 110 ? 5.723 20.044 11.208 1.00 54.06 110 PRO A CA 1
ATOM 880 C C . PRO A 1 110 ? 6.954 20.492 12.004 1.00 54.06 110 PRO A C 1
ATOM 882 O O . PRO A 1 110 ? 7.658 19.614 12.559 1.00 54.06 110 PRO A O 1
#

pLDDT: mean 84.82, std 9.5, range [49.5, 94.56]

Sequence (110 aa):
HPQANNQVEAVNKLLKRTLKKELEAKKGAWSKLLPEVLWAYRCTERTSTRETPYSLAFGVEAIIPVEVGVPTHRVNRYTPKVNVEQFSLSMVLLEEHRLCAALHLATYQP

Radius of gyration: 16.73 Å; chains: 1; bounding box: 37×32×42 Å

Organism: Prunus dulcis (NCBI:txid3755)

InterPro domains:
  IPR012337 Ribonuclease H-like superfamily [SSF53098] (1-67)
  IPR036397 Ribonuclease H superfamily [G3DSA:3.30.420.10] (1-91)

Secondary structure (DSSP, 8-state):
-HHHHHHHHHHHHHHHHHHHHHHHHHTT-HHHHHHHHHHHHHHS-BTTTTB-HHHHHHSSPPPPHHHHHTT-HHHHT--HHHHHHHHHHHHHHHHHHHHHHHHHHHHT--